Protein AF-I1NVW4-F1 (afdb_monomer_lite)

Structure (mmCIF, N/CA/C/O backbone):
data_AF-I1NVW4-F1
#
_entry.id   AF-I1NVW4-F1
#
loop_
_atom_site.group_PDB
_atom_site.id
_atom_site.type_symbol
_atom_site.label_atom_id
_atom_site.label_alt_id
_atom_site.label_comp_id
_atom_site.label_asym_id
_atom_site.label_entity_id
_atom_site.label_seq_id
_atom_site.pdbx_PDB_ins_code
_atom_site.Cartn_x
_atom_site.Cartn_y
_atom_site.Cartn_z
_atom_site.occupancy
_atom_site.B_iso_or_equiv
_atom_site.auth_seq_id
_atom_site.auth_comp_id
_atom_site.auth_asym_id
_atom_site.auth_atom_id
_atom_site.pdbx_PDB_model_num
ATOM 1 N N . MET A 1 1 ? 18.382 6.498 -13.491 1.00 33.31 1 MET A N 1
ATOM 2 C CA . MET A 1 1 ? 19.209 6.030 -12.362 1.00 33.31 1 MET A CA 1
ATOM 3 C C . MET A 1 1 ? 18.803 4.594 -12.125 1.00 33.31 1 MET A C 1
ATOM 5 O O . MET A 1 1 ? 17.676 4.375 -11.710 1.00 33.31 1 MET A O 1
ATOM 9 N N . ASP A 1 2 ? 19.667 3.647 -12.482 1.00 33.66 2 ASP A N 1
ATOM 10 C CA . ASP A 1 2 ? 19.394 2.214 -12.380 1.00 33.66 2 ASP A CA 1
ATOM 11 C C . ASP A 1 2 ? 20.070 1.667 -11.123 1.00 33.66 2 ASP A C 1
ATOM 13 O O . ASP A 1 2 ? 21.298 1.669 -11.011 1.00 33.66 2 ASP A O 1
ATOM 17 N N . THR A 1 3 ? 19.274 1.226 -10.153 1.00 47.28 3 THR A N 1
ATOM 18 C CA . THR A 1 3 ? 19.792 0.610 -8.930 1.00 47.28 3 THR A CA 1
ATOM 19 C C . THR A 1 3 ? 20.162 -0.841 -9.234 1.00 47.28 3 THR A C 1
ATOM 21 O O . THR A 1 3 ? 19.313 -1.729 -9.255 1.00 47.28 3 THR A O 1
ATOM 24 N N . VAL A 1 4 ? 21.444 -1.089 -9.507 1.00 48.41 4 VAL A N 1
ATOM 25 C CA . VAL A 1 4 ? 21.991 -2.439 -9.693 1.00 48.41 4 VAL A CA 1
ATOM 26 C C . VAL A 1 4 ? 22.293 -3.040 -8.320 1.00 48.41 4 VAL A C 1
ATOM 28 O O . VAL A 1 4 ? 23.258 -2.655 -7.663 1.00 48.41 4 VAL A O 1
ATOM 31 N N . LEU A 1 5 ? 21.488 -4.010 -7.884 1.00 51.25 5 LEU A N 1
ATOM 32 C CA . LEU A 1 5 ? 21.838 -4.868 -6.752 1.00 51.25 5 LEU A CA 1
ATOM 33 C C . LEU A 1 5 ? 22.843 -5.913 -7.248 1.00 51.25 5 LEU A C 1
ATOM 35 O O . LEU A 1 5 ? 22.485 -6.899 -7.894 1.00 51.25 5 LEU A O 1
ATOM 39 N N . ALA A 1 6 ? 24.126 -5.654 -7.006 1.00 51.09 6 ALA A N 1
ATOM 40 C CA . ALA A 1 6 ? 25.206 -6.523 -7.447 1.00 51.09 6 ALA A CA 1
ATOM 41 C C . ALA A 1 6 ? 25.049 -7.929 -6.847 1.00 51.09 6 ALA A C 1
ATOM 43 O O . ALA A 1 6 ? 25.028 -8.102 -5.630 1.00 51.09 6 ALA A O 1
ATOM 44 N N . THR A 1 7 ? 24.991 -8.947 -7.702 1.00 47.53 7 THR A N 1
ATOM 45 C CA . THR A 1 7 ? 25.195 -10.340 -7.295 1.00 47.53 7 THR A CA 1
ATOM 46 C C . THR A 1 7 ? 26.299 -10.962 -8.136 1.00 47.53 7 THR A C 1
ATOM 48 O O . THR A 1 7 ? 26.394 -10.748 -9.343 1.00 47.53 7 THR A O 1
ATOM 51 N N . GLY A 1 8 ? 27.196 -11.650 -7.428 1.00 42.56 8 GLY A N 1
ATOM 52 C CA . GLY A 1 8 ? 28.496 -12.114 -7.890 1.00 42.56 8 GLY A CA 1
ATOM 53 C C . GLY A 1 8 ? 28.488 -13.048 -9.101 1.00 42.56 8 GLY A C 1
ATOM 54 O O . GLY A 1 8 ? 27.482 -13.633 -9.494 1.00 42.56 8 GLY A O 1
ATOM 55 N N . ALA A 1 9 ? 29.683 -13.152 -9.678 1.00 56.59 9 ALA A N 1
ATOM 56 C CA . ALA A 1 9 ? 30.015 -13.785 -10.943 1.00 56.59 9 ALA A CA 1
ATOM 57 C C . ALA A 1 9 ? 29.433 -15.198 -11.150 1.00 56.59 9 ALA A C 1
ATOM 59 O O . ALA A 1 9 ? 29.606 -16.091 -10.325 1.00 56.59 9 ALA A O 1
ATOM 60 N N . GLY A 1 10 ? 28.847 -15.410 -12.336 1.00 46.25 10 GLY A N 1
ATOM 61 C CA . GLY A 1 10 ? 28.581 -16.737 -12.900 1.00 46.25 10 GLY A CA 1
ATOM 62 C C . GLY A 1 10 ? 27.258 -16.830 -13.661 1.00 46.25 10 GLY A C 1
ATOM 63 O O . GLY A 1 10 ? 26.247 -17.170 -13.062 1.00 46.25 10 GLY A O 1
ATOM 64 N N . ARG A 1 11 ? 27.275 -16.550 -14.978 1.00 51.97 11 ARG A N 1
ATOM 65 C CA . ARG A 1 11 ? 26.230 -16.853 -15.995 1.00 51.97 11 ARG A CA 1
ATOM 66 C C . ARG A 1 11 ? 24.766 -16.905 -15.507 1.00 51.97 11 ARG A C 1
ATOM 68 O O . ARG A 1 11 ? 24.001 -17.780 -15.903 1.00 51.97 11 ARG A O 1
ATOM 75 N N . ARG A 1 12 ? 24.345 -15.943 -14.697 1.00 56.53 12 ARG A N 1
ATOM 76 C CA . ARG A 1 12 ? 22.942 -15.582 -14.505 1.00 56.53 12 ARG A CA 1
ATOM 77 C C . ARG A 1 12 ? 22.870 -14.112 -14.863 1.00 56.53 12 ARG A C 1
ATOM 79 O O . ARG A 1 12 ? 23.661 -13.334 -14.339 1.00 56.53 12 ARG A O 1
ATOM 86 N N . GLY A 1 13 ? 22.030 -13.766 -15.839 1.00 59.72 13 GLY A N 1
ATOM 87 C CA . GLY A 1 13 ? 21.811 -12.367 -16.201 1.00 59.72 13 GLY A CA 1
ATOM 88 C C . GLY A 1 13 ? 21.550 -11.565 -14.931 1.00 59.72 13 GLY A C 1
ATOM 89 O O . GLY A 1 13 ? 20.859 -12.059 -14.038 1.00 59.72 13 GLY A O 1
ATOM 90 N N . ALA A 1 14 ? 22.166 -10.389 -14.817 1.00 68.12 14 ALA A N 1
ATOM 91 C CA . ALA A 1 14 ? 21.940 -9.514 -13.679 1.00 68.12 14 ALA A CA 1
ATOM 92 C C . ALA A 1 14 ? 20.428 -9.293 -13.543 1.00 68.12 14 ALA A C 1
ATOM 94 O O . ALA A 1 14 ? 19.793 -8.781 -14.464 1.00 68.12 14 ALA A O 1
ATOM 95 N N . ALA A 1 15 ? 19.844 -9.749 -12.436 1.00 73.62 15 ALA A N 1
ATOM 96 C CA . ALA A 1 15 ? 18.448 -9.482 -12.149 1.00 73.62 15 ALA A CA 1
ATOM 97 C C . ALA A 1 15 ? 18.335 -7.991 -11.818 1.00 73.62 15 ALA A C 1
ATOM 99 O O . ALA A 1 15 ? 18.841 -7.542 -10.790 1.00 73.62 15 ALA A O 1
ATOM 100 N N . SER A 1 16 ? 17.723 -7.220 -12.712 1.00 78.38 16 SER A N 1
ATOM 101 C CA . SER A 1 16 ? 17.354 -5.833 -12.454 1.00 78.38 16 SER A CA 1
ATOM 102 C C . SER A 1 16 ? 15.877 -5.761 -12.088 1.00 78.38 16 SER A C 1
ATOM 104 O O . SER A 1 16 ? 15.041 -6.504 -12.605 1.00 78.38 16 SER A O 1
ATOM 106 N N . VAL A 1 17 ? 15.556 -4.862 -11.165 1.00 80.12 17 VAL A N 1
ATOM 107 C CA . VAL A 1 17 ? 14.171 -4.516 -10.860 1.00 80.12 17 VAL A CA 1
ATOM 108 C C . VAL A 1 17 ? 13.724 -3.496 -11.899 1.00 80.12 17 VAL A C 1
ATOM 110 O O . VAL A 1 17 ? 14.397 -2.485 -12.098 1.00 80.12 17 VAL A O 1
ATOM 113 N N . ALA A 1 18 ? 12.606 -3.761 -12.575 1.00 87.12 18 ALA A N 1
ATOM 114 C CA . ALA A 1 18 ? 12.015 -2.784 -13.480 1.00 87.12 18 ALA A CA 1
ATOM 115 C C . ALA A 1 18 ? 11.680 -1.500 -12.705 1.00 87.12 18 ALA A C 1
ATOM 117 O O . ALA A 1 18 ? 11.181 -1.569 -11.581 1.00 87.12 18 ALA A O 1
ATOM 118 N N . ALA A 1 19 ? 11.946 -0.331 -13.294 1.00 87.31 19 ALA A N 1
ATOM 119 C CA . ALA A 1 19 ? 11.782 0.956 -12.613 1.00 87.31 19 ALA A CA 1
ATOM 120 C C . ALA A 1 19 ? 10.361 1.163 -12.050 1.00 87.31 19 ALA A C 1
ATOM 122 O O . ALA A 1 19 ? 10.192 1.756 -10.990 1.00 87.31 19 ALA A O 1
ATOM 123 N N . GLU A 1 20 ? 9.350 0.601 -12.712 1.00 87.06 20 GLU A N 1
ATOM 124 C CA . GLU A 1 20 ? 7.950 0.579 -12.269 1.00 87.06 20 GLU A CA 1
ATOM 125 C C . GLU A 1 20 ? 7.705 -0.144 -10.933 1.00 87.06 20 GLU A C 1
ATOM 127 O O . GLU A 1 20 ? 6.697 0.108 -10.279 1.00 87.06 20 GLU A O 1
ATOM 132 N N . HIS A 1 21 ? 8.619 -1.013 -10.497 1.00 88.12 21 HIS A N 1
ATOM 133 C CA . HIS A 1 21 ? 8.534 -1.719 -9.217 1.00 88.12 21 HIS A CA 1
ATOM 134 C C . HIS A 1 21 ? 9.337 -1.049 -8.100 1.00 88.12 21 HIS A C 1
ATOM 136 O O . HIS A 1 21 ? 9.160 -1.405 -6.935 1.00 88.12 21 HIS A O 1
ATOM 142 N N . LEU A 1 22 ? 10.195 -0.071 -8.417 1.00 90.69 22 LEU A N 1
ATOM 143 C CA . LEU A 1 22 ? 10.958 0.659 -7.401 1.00 90.69 22 LEU A CA 1
ATOM 144 C C . LEU A 1 22 ? 10.054 1.329 -6.354 1.00 90.69 22 LEU A C 1
ATOM 146 O O . LEU A 1 22 ? 10.338 1.153 -5.169 1.00 90.69 22 LEU A O 1
ATOM 150 N N . PRO A 1 23 ? 8.922 1.972 -6.716 1.00 91.25 23 PRO A N 1
ATOM 151 C CA . PRO A 1 23 ? 8.036 2.569 -5.720 1.00 91.25 23 PRO A CA 1
ATOM 152 C C . PRO A 1 23 ? 7.494 1.567 -4.694 1.00 91.25 23 PRO A C 1
ATOM 154 O O . PRO A 1 23 ? 7.264 1.938 -3.547 1.00 91.25 23 PRO A O 1
ATOM 157 N N . TYR A 1 24 ? 7.317 0.295 -5.063 1.00 88.44 24 TYR A N 1
ATOM 158 C CA . TYR A 1 24 ? 6.880 -0.747 -4.130 1.00 88.44 24 TYR A CA 1
ATOM 159 C C . TYR A 1 24 ? 7.944 -1.089 -3.092 1.00 88.44 24 TYR A C 1
ATOM 161 O O . TYR A 1 24 ? 7.618 -1.348 -1.936 1.00 88.44 24 TYR A O 1
ATOM 169 N N . ILE A 1 25 ? 9.210 -1.091 -3.505 1.00 88.06 25 ILE A N 1
ATOM 170 C CA . ILE A 1 25 ? 10.342 -1.345 -2.613 1.00 88.06 25 ILE A CA 1
ATOM 171 C C . ILE A 1 25 ? 10.549 -0.138 -1.696 1.00 88.06 25 ILE A C 1
ATOM 173 O O . ILE A 1 25 ? 10.690 -0.304 -0.489 1.00 88.06 25 ILE A O 1
ATOM 177 N N . GLU A 1 26 ? 10.514 1.072 -2.255 1.00 92.44 26 GLU A N 1
ATOM 178 C CA . GLU A 1 26 ? 10.710 2.321 -1.510 1.00 92.44 26 GLU A CA 1
ATOM 179 C C . GLU A 1 26 ? 9.634 2.553 -0.442 1.00 92.44 26 GLU A C 1
ATOM 181 O O . GLU A 1 26 ? 9.948 3.021 0.648 1.00 92.44 26 GLU A O 1
ATOM 186 N N . HIS A 1 27 ? 8.377 2.196 -0.722 1.00 94.00 27 HIS A N 1
ATOM 187 C CA . HIS A 1 27 ? 7.246 2.437 0.185 1.00 94.00 27 HIS A CA 1
ATOM 188 C C . HIS A 1 27 ? 6.797 1.164 0.918 1.00 94.00 27 HIS A C 1
ATOM 190 O O . HIS A 1 27 ? 5.653 1.070 1.374 1.00 94.00 27 HIS A O 1
ATOM 196 N N . TRP A 1 28 ? 7.682 0.171 1.033 1.00 91.56 28 TRP A N 1
ATOM 197 C CA . TRP A 1 28 ? 7.381 -1.109 1.670 1.00 91.56 28 TRP A CA 1
ATOM 198 C C . TRP A 1 28 ? 6.843 -0.950 3.099 1.00 91.56 28 TRP A C 1
ATOM 200 O O . TRP A 1 28 ? 5.793 -1.504 3.436 1.00 91.56 28 TRP A O 1
ATOM 210 N N . ASP A 1 29 ? 7.512 -0.140 3.920 1.00 91.56 29 ASP A N 1
ATOM 211 C CA . ASP A 1 29 ? 7.126 0.076 5.319 1.00 91.56 29 ASP A CA 1
ATOM 212 C C . ASP A 1 29 ? 5.794 0.828 5.445 1.00 91.56 29 ASP A C 1
ATOM 214 O O . ASP A 1 29 ? 4.942 0.462 6.256 1.00 91.56 29 ASP A O 1
ATOM 218 N N . ALA A 1 30 ? 5.560 1.811 4.575 1.00 94.56 30 ALA A N 1
ATOM 219 C CA . ALA A 1 30 ? 4.291 2.527 4.494 1.00 94.56 30 ALA A CA 1
ATOM 220 C C . ALA A 1 30 ? 3.128 1.583 4.142 1.00 94.56 30 ALA A C 1
ATOM 222 O O . ALA A 1 30 ? 2.077 1.617 4.790 1.00 94.56 30 ALA A O 1
ATOM 223 N N . MET A 1 31 ? 3.314 0.689 3.158 1.00 92.62 31 MET A N 1
ATOM 224 C CA . MET A 1 31 ? 2.313 -0.337 2.844 1.00 92.62 31 MET A CA 1
ATOM 225 C C . MET A 1 31 ? 2.066 -1.264 4.036 1.00 92.62 31 MET A C 1
ATOM 227 O O . MET A 1 31 ? 0.919 -1.624 4.309 1.00 92.62 31 MET A O 1
ATOM 231 N N . TRP A 1 32 ? 3.124 -1.657 4.747 1.00 90.12 32 TRP A N 1
ATOM 232 C CA . TRP A 1 32 ? 3.020 -2.529 5.913 1.00 90.12 32 TRP A CA 1
ATOM 233 C C . TRP A 1 32 ? 2.215 -1.890 7.048 1.00 90.12 32 TRP A C 1
ATOM 235 O O . TRP A 1 32 ? 1.336 -2.535 7.631 1.00 90.12 32 TRP A O 1
ATOM 245 N N . ASP A 1 33 ? 2.472 -0.621 7.351 1.00 92.19 33 ASP A N 1
ATOM 246 C CA . ASP A 1 33 ? 1.752 0.108 8.391 1.00 92.19 33 ASP A CA 1
ATOM 247 C C . ASP A 1 33 ? 0.272 0.298 8.051 1.00 92.19 33 ASP A C 1
ATOM 249 O O . ASP A 1 33 ? -0.590 0.038 8.902 1.00 92.19 33 ASP A O 1
ATOM 253 N N . GLU A 1 34 ? -0.047 0.640 6.801 1.00 93.69 34 GLU A N 1
ATOM 254 C CA . GLU A 1 34 ? -1.438 0.751 6.354 1.00 93.69 34 GLU A CA 1
ATOM 255 C C . GLU A 1 34 ? -2.156 -0.599 6.356 1.00 93.69 34 GLU A C 1
ATOM 257 O O . GLU A 1 34 ? -3.314 -0.669 6.764 1.00 93.69 34 GLU A O 1
ATOM 262 N N . LEU A 1 35 ? -1.485 -1.700 6.003 1.00 91.50 35 LEU A N 1
ATOM 263 C CA . LEU A 1 35 ? -2.074 -3.041 6.082 1.00 91.50 35 LEU A CA 1
ATOM 264 C C . LEU A 1 35 ? -2.344 -3.483 7.522 1.00 91.50 35 LEU A C 1
ATOM 266 O O . LEU A 1 35 ? -3.408 -4.043 7.796 1.00 91.50 35 LEU A O 1
ATOM 270 N N . LYS A 1 36 ? -1.429 -3.221 8.464 1.00 88.62 36 LYS A N 1
ATOM 271 C CA . LYS A 1 36 ? -1.673 -3.486 9.894 1.00 88.62 36 LYS A CA 1
ATOM 272 C C . LYS A 1 36 ? -2.843 -2.656 10.419 1.00 88.62 36 LYS A C 1
ATOM 274 O O . LYS A 1 36 ? -3.685 -3.179 11.152 1.00 88.62 36 LYS A O 1
ATOM 279 N N . ARG A 1 37 ? -2.906 -1.373 10.045 1.00 91.12 37 ARG A N 1
ATOM 280 C CA . ARG A 1 37 ? -4.003 -0.471 10.414 1.00 91.12 37 ARG A CA 1
ATOM 281 C C . ARG A 1 37 ? -5.325 -0.972 9.848 1.00 91.12 37 ARG A C 1
ATOM 283 O O . ARG A 1 37 ? -6.253 -1.188 10.619 1.00 91.12 37 ARG A O 1
ATOM 290 N N . TRP A 1 38 ? -5.372 -1.233 8.547 1.00 91.69 38 TRP A N 1
ATOM 291 C CA . TRP A 1 38 ? -6.531 -1.780 7.855 1.00 91.69 38 TRP A CA 1
ATOM 292 C C . TRP A 1 38 ? -6.987 -3.113 8.457 1.00 91.69 38 TRP A C 1
ATOM 294 O O . TRP A 1 38 ? -8.178 -3.305 8.665 1.00 91.69 38 TRP A O 1
ATOM 304 N N . ARG A 1 39 ? -6.073 -4.011 8.846 1.00 87.44 39 ARG A N 1
ATOM 305 C CA . ARG A 1 39 ? -6.430 -5.261 9.544 1.00 87.44 39 ARG A CA 1
ATOM 306 C C . ARG A 1 39 ? -7.141 -5.011 10.878 1.00 87.44 39 ARG A C 1
ATOM 308 O O . ARG A 1 39 ? -7.981 -5.812 11.276 1.00 87.44 39 ARG A O 1
ATOM 315 N N . ARG A 1 40 ? -6.791 -3.931 11.581 1.00 87.25 40 ARG A N 1
ATOM 316 C CA . ARG A 1 40 ? -7.397 -3.551 12.866 1.00 87.25 40 ARG A CA 1
ATOM 317 C C . ARG A 1 40 ? -8.720 -2.800 12.696 1.00 87.25 40 ARG A C 1
ATOM 319 O O . ARG A 1 40 ? -9.595 -2.965 13.535 1.00 87.25 40 ARG A O 1
ATOM 326 N N . THR A 1 41 ? -8.853 -1.966 11.664 1.00 89.06 41 THR A N 1
ATOM 327 C CA . THR A 1 41 ? -10.002 -1.053 11.489 1.00 89.06 41 THR A CA 1
ATOM 328 C C . THR A 1 41 ? -11.000 -1.502 10.421 1.00 89.06 41 THR A C 1
ATOM 330 O O . THR A 1 41 ? -12.125 -1.021 10.397 1.00 89.06 41 THR A O 1
ATOM 333 N N . GLY A 1 42 ? -10.600 -2.390 9.511 1.00 87.56 42 GLY A N 1
ATOM 334 C CA . GLY A 1 42 ? -11.354 -2.764 8.313 1.00 87.56 42 GLY A CA 1
ATOM 335 C C . GLY A 1 42 ? -11.339 -1.711 7.198 1.00 87.56 42 GLY A C 1
ATOM 336 O O . GLY A 1 42 ? -11.881 -1.957 6.122 1.00 87.56 42 GLY A O 1
ATOM 337 N N . GLU A 1 43 ? -10.703 -0.558 7.417 1.00 90.69 43 GLU A N 1
ATOM 338 C CA . GLU A 1 43 ? -10.771 0.600 6.521 1.00 90.69 43 GLU A CA 1
ATOM 339 C C . GLU A 1 43 ? -9.403 0.959 5.945 1.00 90.69 43 GLU A C 1
ATOM 341 O O . GLU A 1 43 ? -8.448 1.241 6.674 1.00 90.69 43 GLU A O 1
ATOM 346 N N . TRP A 1 44 ? -9.322 0.962 4.616 1.00 92.19 44 TRP A N 1
ATOM 347 C CA . TRP A 1 44 ? -8.166 1.457 3.876 1.00 92.19 44 TRP A CA 1
ATOM 348 C C . TRP A 1 44 ? -8.327 2.954 3.595 1.00 92.19 44 TRP A C 1
ATOM 350 O O . TRP A 1 44 ? -9.445 3.446 3.473 1.00 92.19 44 TRP A O 1
ATOM 360 N N . GLY A 1 45 ? -7.223 3.685 3.457 1.00 88.81 45 GLY A N 1
ATOM 361 C CA . GLY A 1 45 ? -7.255 5.062 2.955 1.00 88.81 45 GLY A CA 1
ATOM 362 C C . GLY A 1 45 ? -7.287 6.162 4.021 1.00 88.81 45 GLY A C 1
ATOM 363 O O . GLY A 1 45 ? -6.940 7.297 3.726 1.00 88.81 45 GLY A O 1
ATOM 364 N N . GLY A 1 46 ? -7.662 5.848 5.263 1.00 89.00 46 GLY A N 1
ATOM 365 C CA . GLY A 1 46 ? -7.716 6.839 6.352 1.00 89.00 46 GLY A CA 1
ATOM 366 C C . GLY A 1 46 ? -6.420 7.015 7.155 1.00 89.00 46 GLY A C 1
ATOM 367 O O . GLY A 1 46 ? -6.467 7.557 8.257 1.00 89.00 46 GLY A O 1
ATOM 368 N N . GLY A 1 47 ? -5.309 6.431 6.706 1.00 92.56 47 GLY A N 1
ATOM 369 C CA . GLY A 1 47 ? -4.068 6.362 7.473 1.00 92.56 47 GLY A CA 1
ATOM 370 C C . GLY A 1 47 ? -3.018 7.34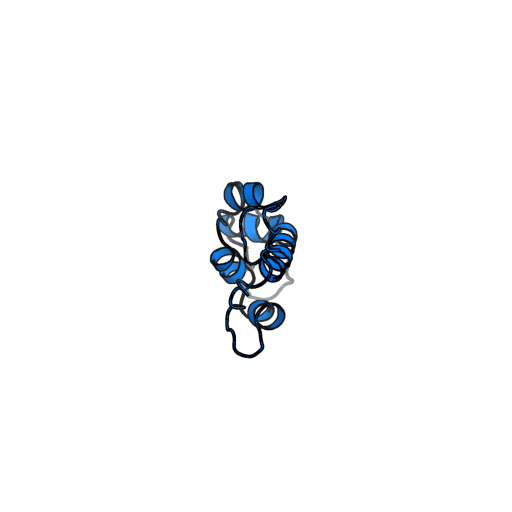6 6.966 1.00 92.56 47 GLY A C 1
ATOM 371 O O . GLY A 1 47 ? -3.196 7.942 5.901 1.00 92.56 47 GLY A O 1
ATOM 372 N N . PRO A 1 48 ? -1.942 7.553 7.742 1.00 95.50 48 PRO A N 1
ATOM 373 C CA . PRO A 1 48 ? -0.950 8.590 7.474 1.00 95.50 48 PRO A CA 1
ATOM 374 C C . PRO A 1 48 ? -0.234 8.434 6.126 1.00 95.50 48 PRO A C 1
ATOM 376 O O . PRO A 1 48 ? 0.224 9.434 5.582 1.00 95.50 48 PRO A O 1
ATOM 379 N N . PHE A 1 49 ? -0.172 7.224 5.565 1.00 96.38 49 PHE A N 1
ATOM 380 C CA . PHE A 1 49 ? 0.552 6.951 4.321 1.00 96.38 49 PHE A CA 1
ATOM 381 C C . PHE A 1 49 ? -0.365 6.681 3.127 1.00 96.38 49 PHE A C 1
ATOM 383 O O . PHE A 1 49 ? 0.108 6.527 2.004 1.00 96.38 49 PHE A O 1
ATOM 390 N N . ALA A 1 50 ? -1.683 6.644 3.327 1.00 94.19 50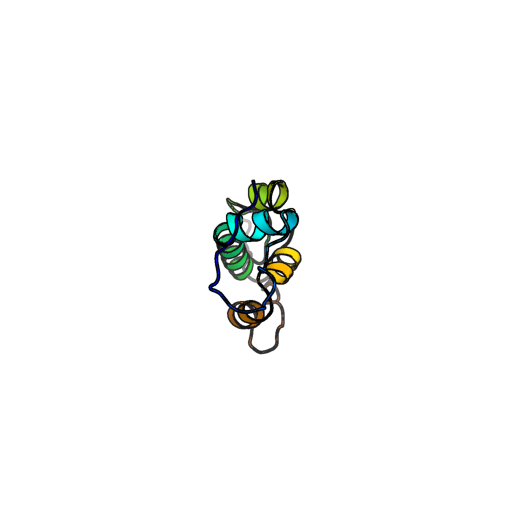 ALA A N 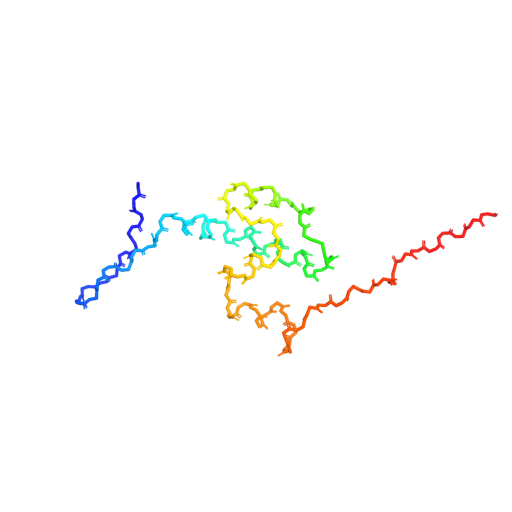1
ATOM 391 C CA . ALA A 1 50 ? -2.635 6.325 2.267 1.00 94.19 50 ALA A CA 1
ATOM 392 C C . ALA A 1 50 ? -2.522 7.241 1.034 1.00 94.19 50 ALA A C 1
ATOM 394 O O . ALA A 1 50 ? -2.600 6.763 -0.100 1.00 94.19 50 ALA A O 1
ATOM 395 N N . GLY A 1 51 ? -2.327 8.547 1.246 1.00 95.94 51 GLY A N 1
ATOM 396 C CA . GLY A 1 51 ? -2.123 9.506 0.157 1.00 95.94 51 GLY A CA 1
ATOM 397 C C . GLY A 1 51 ? -0.829 9.231 -0.610 1.00 95.94 51 GLY A C 1
ATOM 398 O O . GLY A 1 51 ? -0.842 9.121 -1.834 1.00 95.94 51 GLY A O 1
ATOM 399 N N . GLU A 1 52 ? 0.266 9.019 0.119 1.00 95.50 52 GLU A N 1
ATOM 400 C CA . GLU A 1 52 ? 1.582 8.732 -0.451 1.00 95.50 52 GLU A CA 1
ATOM 401 C C . GLU A 1 52 ? 1.583 7.433 -1.269 1.00 95.50 52 GLU A C 1
ATOM 403 O O . GLU A 1 52 ? 2.020 7.425 -2.421 1.00 95.50 52 GLU A O 1
ATOM 408 N N . LEU A 1 53 ? 1.007 6.356 -0.729 1.00 95.75 53 LEU A N 1
ATOM 409 C CA . LEU A 1 53 ? 0.869 5.075 -1.424 1.00 95.75 53 LEU A CA 1
ATOM 410 C C . LEU A 1 53 ? 0.046 5.203 -2.707 1.00 95.75 53 LEU A C 1
ATOM 412 O O . LEU A 1 53 ? 0.407 4.636 -3.742 1.00 95.75 53 LEU A O 1
ATOM 416 N N . ARG A 1 54 ? -1.034 5.986 -2.674 1.00 96.19 54 ARG A N 1
ATOM 417 C CA . ARG A 1 54 ? -1.872 6.228 -3.850 1.00 96.19 54 ARG A CA 1
ATOM 418 C C . ARG A 1 54 ? -1.129 7.019 -4.922 1.00 96.19 54 ARG A C 1
ATOM 420 O O . ARG A 1 54 ? -1.232 6.702 -6.107 1.00 96.19 54 ARG A O 1
ATOM 427 N N . GLU A 1 55 ? -0.394 8.050 -4.531 1.00 95.88 55 GLU A N 1
ATOM 428 C CA . GLU A 1 55 ? 0.259 8.962 -5.469 1.00 95.88 55 GLU A CA 1
ATOM 429 C C . GLU A 1 55 ? 1.540 8.375 -6.059 1.00 95.88 55 GLU A C 1
ATOM 431 O O . GLU A 1 55 ? 1.719 8.414 -7.283 1.00 95.88 55 GLU A O 1
ATOM 436 N N . ARG A 1 56 ? 2.394 7.802 -5.205 1.00 94.00 56 ARG A N 1
ATOM 437 C CA . ARG A 1 56 ? 3.756 7.375 -5.549 1.00 94.00 56 ARG A CA 1
ATOM 438 C C . ARG A 1 56 ? 3.850 5.905 -5.923 1.00 94.00 56 ARG A C 1
ATOM 440 O O . ARG A 1 56 ? 4.544 5.580 -6.879 1.00 94.00 56 ARG A O 1
ATOM 447 N N . ALA A 1 57 ? 3.106 5.038 -5.238 1.00 92.62 57 ALA A N 1
ATOM 448 C CA . ALA A 1 57 ? 3.099 3.599 -5.508 1.00 92.62 57 ALA A CA 1
ATOM 449 C C . ALA A 1 57 ? 1.872 3.128 -6.311 1.00 92.62 57 ALA A C 1
ATOM 451 O O . ALA A 1 57 ? 1.804 1.966 -6.690 1.00 92.62 57 ALA A O 1
ATOM 452 N N . LYS A 1 58 ? 0.905 4.007 -6.610 1.00 94.31 58 LYS A N 1
ATOM 453 C CA . LYS A 1 58 ? -0.360 3.653 -7.292 1.00 94.31 58 LYS A CA 1
ATOM 454 C C . LYS A 1 58 ? -1.164 2.574 -6.558 1.00 94.31 58 LYS A C 1
ATOM 456 O O . LYS A 1 58 ? -1.845 1.768 -7.181 1.00 94.31 58 LYS A O 1
ATOM 461 N N . ILE A 1 59 ? -1.110 2.591 -5.227 1.00 94.38 59 ILE A N 1
ATOM 462 C CA . ILE A 1 59 ? -1.837 1.663 -4.359 1.00 94.38 59 ILE A CA 1
ATOM 463 C C . ILE A 1 59 ? -2.977 2.419 -3.685 1.00 94.38 59 ILE A C 1
ATOM 465 O O . ILE A 1 59 ? -2.772 3.211 -2.768 1.00 94.38 59 ILE A O 1
ATOM 469 N N . GLY A 1 60 ? -4.197 2.179 -4.158 1.00 95.06 60 GLY A N 1
ATOM 470 C CA . GLY A 1 60 ? -5.417 2.796 -3.647 1.00 95.06 60 GLY A CA 1
ATOM 471 C C . GLY A 1 60 ? -6.211 1.902 -2.695 1.00 95.06 60 GLY A C 1
ATOM 472 O O . GLY A 1 60 ? -7.186 2.368 -2.108 1.00 95.06 60 GLY A O 1
ATOM 473 N N . SER A 1 61 ? -5.820 0.636 -2.528 1.00 94.12 61 SER A N 1
ATOM 474 C CA . SER A 1 61 ? -6.579 -0.351 -1.760 1.00 94.12 61 SER A CA 1
ATOM 475 C C . SER A 1 61 ? -5.704 -1.392 -1.057 1.00 94.12 61 SER A C 1
ATOM 477 O O . SER A 1 61 ? -4.600 -1.720 -1.495 1.00 94.12 61 SER A O 1
ATOM 479 N N . ALA A 1 62 ? -6.257 -2.011 -0.009 1.00 91.31 62 ALA A N 1
ATOM 480 C CA . ALA A 1 62 ? -5.619 -3.136 0.678 1.00 91.31 62 ALA A C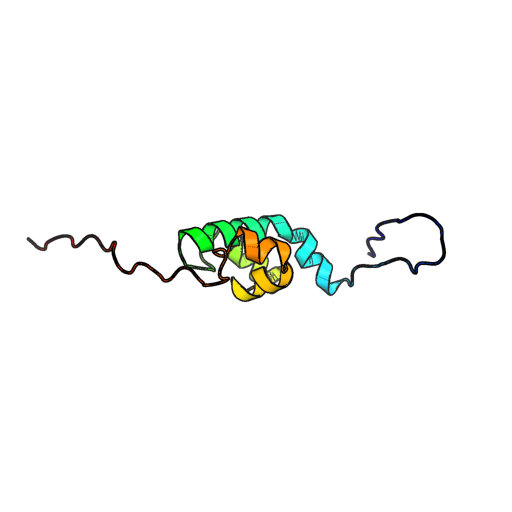A 1
ATOM 481 C C . ALA A 1 62 ? -5.378 -4.333 -0.257 1.00 91.31 62 ALA A C 1
ATOM 483 O O . ALA A 1 62 ? -4.393 -5.052 -0.113 1.00 91.31 62 ALA A O 1
ATOM 484 N N . LYS A 1 63 ? -6.266 -4.545 -1.240 1.00 90.00 63 LYS A N 1
ATOM 485 C CA . LYS A 1 63 ? -6.130 -5.614 -2.238 1.00 90.00 63 LYS A CA 1
ATOM 486 C C . LYS A 1 63 ? -4.888 -5.410 -3.107 1.00 90.00 63 LYS A C 1
ATOM 488 O O . LYS A 1 63 ? -4.158 -6.368 -3.338 1.00 90.00 63 LYS A O 1
ATOM 493 N N . GLU A 1 64 ? -4.657 -4.186 -3.573 1.00 92.19 64 GLU A N 1
ATOM 494 C CA . GLU A 1 64 ? -3.471 -3.837 -4.364 1.00 92.19 64 GLU A CA 1
ATOM 495 C C . GLU A 1 64 ? -2.195 -3.963 -3.524 1.00 92.19 64 GLU A C 1
ATOM 497 O O . GLU A 1 64 ? -1.239 -4.588 -3.973 1.00 92.19 64 GLU A O 1
ATOM 502 N N . ALA A 1 65 ? -2.205 -3.487 -2.274 1.00 91.38 65 ALA A N 1
ATOM 503 C CA . ALA A 1 65 ? -1.071 -3.650 -1.361 1.00 91.38 65 ALA A CA 1
ATOM 504 C C . ALA A 1 65 ? -0.729 -5.135 -1.114 1.00 91.38 65 ALA A C 1
ATOM 506 O O . ALA A 1 65 ? 0.433 -5.536 -1.163 1.00 91.38 65 ALA A O 1
ATOM 507 N N . LEU A 1 66 ? -1.740 -5.987 -0.912 1.00 88.69 66 LEU A N 1
ATOM 508 C CA . LEU A 1 66 ? -1.548 -7.433 -0.745 1.00 88.69 66 LEU A CA 1
ATOM 509 C C . LEU A 1 66 ? -1.020 -8.121 -2.013 1.00 88.69 66 LEU A C 1
ATOM 511 O O . LEU A 1 66 ? -0.283 -9.101 -1.904 1.00 88.69 66 LEU A O 1
ATOM 515 N N . ALA A 1 67 ? -1.382 -7.631 -3.203 1.00 87.81 67 ALA A N 1
ATOM 516 C CA . ALA A 1 67 ? -0.868 -8.165 -4.463 1.00 87.81 67 ALA A CA 1
ATOM 517 C C . ALA A 1 67 ? 0.642 -7.920 -4.617 1.00 87.81 67 ALA A C 1
ATOM 519 O O . ALA A 1 67 ? 1.342 -8.770 -5.162 1.00 87.81 67 ALA A O 1
ATOM 520 N N . VAL A 1 68 ? 1.138 -6.799 -4.086 1.00 87.75 68 VAL A N 1
ATOM 521 C CA . VAL A 1 68 ? 2.558 -6.420 -4.119 1.00 87.75 68 VAL A CA 1
ATOM 522 C C . VAL A 1 68 ? 3.379 -7.186 -3.076 1.00 87.75 68 VAL A C 1
ATOM 524 O O . VAL A 1 68 ? 4.438 -7.720 -3.389 1.00 87.75 68 VAL A O 1
ATOM 527 N N . ILE A 1 69 ? 2.886 -7.285 -1.839 1.00 80.31 69 ILE A N 1
ATOM 528 C CA . ILE A 1 69 ? 3.633 -7.887 -0.718 1.00 80.31 69 ILE A CA 1
ATOM 529 C C . ILE A 1 69 ? 3.616 -9.438 -0.773 1.00 80.31 69 ILE A C 1
ATOM 531 O O . ILE A 1 69 ? 4.420 -10.124 -0.139 1.00 80.31 69 ILE A O 1
ATOM 535 N N . GLY A 1 70 ? 2.774 -10.019 -1.629 1.00 73.81 70 GLY A N 1
ATOM 536 C CA . GLY A 1 70 ? 2.897 -11.405 -2.070 1.00 73.81 70 GLY A CA 1
ATOM 537 C C . GLY A 1 70 ? 2.424 -12.475 -1.076 1.00 73.81 70 GLY A C 1
ATOM 538 O O . GLY A 1 70 ? 1.923 -12.224 0.024 1.00 73.81 70 GLY A O 1
ATOM 539 N N . TRP A 1 71 ? 2.567 -13.730 -1.516 1.00 58.50 71 TRP A N 1
ATOM 540 C CA . TRP A 1 71 ? 2.003 -14.931 -0.884 1.00 58.50 71 TRP A CA 1
ATOM 541 C C . TRP A 1 71 ? 2.477 -15.160 0.557 1.00 58.50 71 TRP A C 1
ATOM 543 O O . TRP A 1 71 ? 1.674 -15.523 1.412 1.00 58.50 71 TRP A O 1
ATOM 553 N N . THR A 1 72 ? 3.754 -14.910 0.854 1.00 56.06 72 THR A N 1
ATOM 554 C CA . THR A 1 72 ? 4.344 -15.132 2.188 1.00 56.06 72 THR A CA 1
ATOM 555 C C . THR A 1 72 ? 3.675 -14.270 3.262 1.00 56.06 72 THR A C 1
ATOM 557 O O . THR A 1 72 ? 3.467 -14.722 4.385 1.00 56.06 72 THR A O 1
ATOM 560 N N . PHE A 1 73 ? 3.257 -13.055 2.906 1.00 63.47 73 PHE A N 1
ATOM 561 C CA . PHE A 1 73 ? 2.597 -12.125 3.822 1.00 63.47 73 PHE A CA 1
ATOM 562 C C . PHE A 1 73 ? 1.086 -12.307 3.884 1.00 63.47 73 PHE A C 1
ATOM 564 O O . PHE A 1 73 ? 0.493 -12.072 4.940 1.00 63.47 73 PHE A O 1
ATOM 571 N N . ARG A 1 74 ? 0.469 -12.801 2.799 1.00 60.19 74 ARG A N 1
ATOM 572 C CA . ARG A 1 74 ? -0.937 -13.227 2.794 1.00 60.19 74 ARG A CA 1
ATOM 573 C C . ARG A 1 74 ? -1.233 -14.162 3.972 1.00 60.19 74 ARG A C 1
ATOM 575 O O . ARG A 1 74 ? -2.255 -13.989 4.622 1.00 60.19 74 ARG A O 1
ATOM 582 N N . HIS A 1 75 ? -0.318 -15.079 4.292 1.00 58.69 75 HIS A N 1
ATOM 583 C CA . HIS A 1 75 ? -0.451 -16.030 5.409 1.00 58.69 75 HIS A CA 1
ATOM 584 C C . HIS A 1 75 ? -0.195 -15.437 6.804 1.00 58.69 75 HIS A C 1
ATOM 586 O O . HIS A 1 75 ? -0.654 -16.007 7.788 1.00 58.69 75 HIS A O 1
ATOM 592 N N . ILE A 1 76 ? 0.524 -14.314 6.911 1.00 64.94 76 ILE A N 1
ATOM 593 C CA . ILE A 1 76 ? 0.793 -13.632 8.193 1.00 64.94 76 ILE A CA 1
ATOM 594 C C . ILE A 1 76 ? -0.363 -12.685 8.555 1.00 64.94 76 ILE A C 1
ATOM 596 O O . ILE A 1 76 ? -0.731 -12.557 9.724 1.00 64.94 76 ILE A O 1
ATOM 600 N N . LEU A 1 77 ? -0.940 -12.009 7.557 1.00 60.66 77 LEU A N 1
ATOM 601 C CA . LEU A 1 77 ? -1.998 -11.018 7.761 1.00 60.66 77 LEU A CA 1
ATOM 602 C C . LEU A 1 77 ? -3.409 -11.619 7.724 1.00 60.66 77 LEU A C 1
ATOM 604 O O . LEU A 1 77 ? -4.247 -11.230 8.547 1.00 60.66 77 LEU A O 1
ATOM 608 N N . LEU A 1 78 ? -3.683 -12.555 6.808 1.00 60.72 78 LEU A N 1
ATOM 609 C CA . LEU A 1 78 ? -4.972 -13.248 6.742 1.00 60.72 78 LEU A CA 1
ATOM 610 C C . LEU A 1 78 ? -4.994 -14.416 7.733 1.00 60.72 78 LEU A C 1
ATOM 612 O O . LEU A 1 78 ? -3.954 -14.950 8.118 1.00 60.72 78 LEU A O 1
ATOM 616 N N . ARG A 1 79 ? -6.191 -14.821 8.170 1.00 57.28 79 ARG A N 1
ATOM 617 C CA . ARG A 1 79 ? -6.346 -16.084 8.905 1.00 57.28 79 ARG A CA 1
ATOM 618 C C . ARG A 1 79 ? -5.849 -17.246 8.027 1.00 57.28 79 ARG A C 1
ATOM 620 O O . ARG A 1 79 ? -5.740 -17.114 6.811 1.00 57.28 79 ARG A O 1
ATOM 627 N N . ARG A 1 80 ? -5.532 -18.388 8.648 1.00 52.16 80 ARG A N 1
ATOM 628 C CA . ARG A 1 80 ? -4.955 -19.591 8.002 1.00 52.16 80 ARG A CA 1
ATOM 629 C C . ARG A 1 80 ? -5.763 -20.109 6.791 1.00 52.16 80 ARG A C 1
ATOM 631 O O . ARG A 1 80 ? -5.242 -20.886 6.002 1.00 52.16 80 ARG A O 1
ATOM 638 N N . ASP A 1 81 ? -7.016 -19.686 6.655 1.00 59.16 81 ASP A N 1
ATOM 639 C CA . ASP A 1 81 ? -7.976 -19.992 5.588 1.00 59.16 81 ASP A CA 1
ATOM 640 C C . ASP A 1 81 ? -8.046 -18.923 4.472 1.00 59.16 81 ASP A C 1
ATOM 642 O O . ASP A 1 81 ? -8.792 -19.079 3.509 1.00 59.16 81 ASP A O 1
ATOM 646 N N . GLY A 1 82 ? -7.271 -17.838 4.564 1.00 52.47 82 GLY A N 1
ATOM 647 C CA . GLY A 1 82 ? -7.208 -16.785 3.549 1.00 52.47 82 GLY A CA 1
ATOM 648 C C . GLY A 1 82 ? -8.459 -15.905 3.460 1.00 52.47 82 GLY A C 1
ATOM 649 O O . GLY A 1 82 ? -8.573 -15.136 2.499 1.00 52.47 82 GLY A O 1
ATOM 650 N N . SER A 1 83 ? -9.376 -16.008 4.427 1.00 55.06 83 SER A N 1
ATOM 651 C CA . SER A 1 83 ? -10.599 -15.212 4.490 1.00 55.06 83 SER A CA 1
ATOM 652 C C . SER A 1 83 ? -10.333 -13.820 5.083 1.00 55.06 83 SER A C 1
ATOM 654 O O . SER A 1 83 ? -9.479 -13.618 5.955 1.00 55.06 83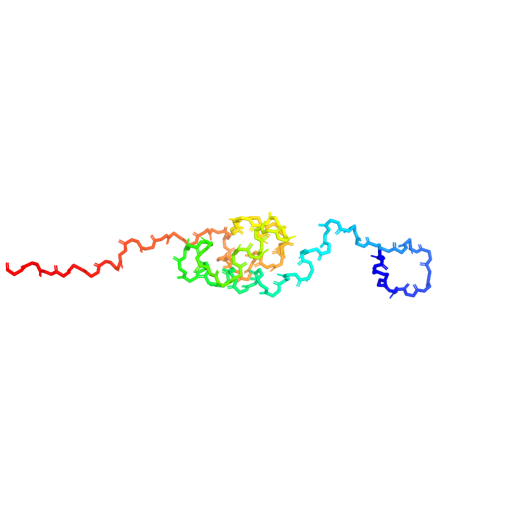 SER A O 1
ATOM 656 N N . MET A 1 84 ? -11.041 -12.825 4.545 1.00 52.31 84 MET A N 1
ATOM 657 C CA . MET A 1 84 ? -11.052 -11.458 5.068 1.00 52.31 84 MET A CA 1
ATOM 658 C C . MET A 1 84 ? -11.770 -11.442 6.422 1.00 52.31 84 MET A C 1
ATOM 660 O O . MET A 1 84 ? -12.821 -12.073 6.530 1.00 52.31 84 MET A O 1
ATOM 664 N N . PRO A 1 85 ? -11.267 -10.726 7.447 1.00 51.06 85 PRO A N 1
ATOM 665 C CA . PRO A 1 85 ? -12.037 -10.533 8.666 1.00 51.06 85 PRO A CA 1
ATOM 666 C C . PRO A 1 85 ? -13.311 -9.757 8.321 1.00 51.06 85 PRO A C 1
ATOM 668 O O . PRO A 1 85 ? -13.259 -8.610 7.878 1.00 51.06 85 PRO A O 1
ATOM 671 N N . GLU A 1 86 ? -14.455 -10.407 8.494 1.00 51.03 86 GLU A N 1
ATOM 672 C CA . GLU A 1 86 ? -15.754 -9.768 8.351 1.00 51.03 86 GLU A CA 1
ATOM 673 C C . GLU A 1 86 ? -15.902 -8.702 9.444 1.00 51.03 86 GLU A C 1
ATOM 675 O O . GLU A 1 86 ? -15.543 -8.926 10.607 1.00 51.03 86 GLU A O 1
ATOM 680 N N . ARG A 1 87 ? -16.360 -7.504 9.057 1.00 49.12 87 ARG A N 1
ATOM 681 C CA . ARG A 1 87 ? -16.590 -6.402 9.996 1.00 49.12 87 ARG A CA 1
ATOM 682 C C . ARG A 1 87 ? -17.570 -6.877 11.069 1.00 49.12 87 ARG A C 1
ATOM 684 O O . ARG A 1 87 ? -18.710 -7.187 10.743 1.00 49.12 87 ARG A O 1
ATOM 691 N N . ARG A 1 88 ? -17.174 -6.853 12.348 1.00 44.91 88 ARG A N 1
ATOM 692 C CA . ARG A 1 88 ? -18.171 -6.804 13.426 1.00 44.91 88 ARG A CA 1
ATOM 693 C C . ARG A 1 88 ? -18.821 -5.432 13.376 1.00 44.91 88 ARG A C 1
ATOM 695 O O . ARG A 1 88 ? -18.243 -4.449 13.824 1.00 44.91 88 ARG A O 1
ATOM 702 N N . THR A 1 89 ? -20.020 -5.369 12.821 1.00 48.84 89 THR A N 1
ATOM 703 C CA . THR A 1 89 ? -20.948 -4.236 12.923 1.00 48.84 89 THR A CA 1
ATOM 704 C C . THR A 1 89 ? -21.599 -4.171 14.310 1.00 48.84 89 THR A C 1
ATOM 706 O O . THR A 1 89 ? -22.788 -3.908 14.427 1.00 48.84 89 THR A O 1
ATOM 709 N N . GLU A 1 90 ? -20.836 -4.442 15.367 1.00 49.56 90 GLU A N 1
ATOM 710 C CA . GLU A 1 90 ? -21.316 -4.482 16.750 1.00 49.56 90 GLU A CA 1
ATOM 711 C C . GLU A 1 90 ? -20.290 -3.794 17.647 1.00 49.56 90 GLU A C 1
ATOM 713 O O . GLU A 1 90 ? -19.574 -4.433 18.406 1.00 49.56 90 GLU A O 1
ATOM 718 N N . ASP A 1 91 ? -20.164 -2.481 17.476 1.00 48.38 91 ASP A N 1
ATOM 719 C CA . ASP A 1 91 ? -19.705 -1.579 18.538 1.00 48.38 91 ASP A CA 1
ATOM 720 C C . ASP A 1 91 ? -20.086 -0.138 18.169 1.00 48.38 91 ASP A C 1
ATOM 722 O O . ASP A 1 91 ? -19.266 0.774 18.103 1.00 48.38 91 ASP A O 1
ATOM 726 N N . VAL A 1 92 ? -21.369 0.068 17.854 1.00 52.28 92 VAL A N 1
ATOM 727 C CA . VAL A 1 92 ? -21.961 1.407 17.915 1.00 52.28 92 VAL A CA 1
ATOM 728 C C . VAL A 1 92 ? -22.497 1.550 19.338 1.00 52.28 92 VAL A C 1
ATOM 730 O O . VAL A 1 92 ? -23.487 0.888 19.660 1.00 52.28 92 VAL A O 1
ATOM 733 N N . PRO A 1 93 ? -21.886 2.366 20.216 1.00 46.50 93 PRO A N 1
ATOM 734 C CA . PRO A 1 93 ? -22.484 2.662 21.503 1.00 46.50 93 PRO A CA 1
ATOM 735 C C . PRO A 1 93 ? -23.808 3.378 21.240 1.00 46.50 93 PRO A C 1
ATOM 737 O O . PRO A 1 93 ? -23.837 4.506 20.745 1.00 46.50 93 PRO A O 1
ATOM 740 N N . SER A 1 94 ? -24.917 2.701 21.533 1.00 50.06 94 SER A N 1
ATOM 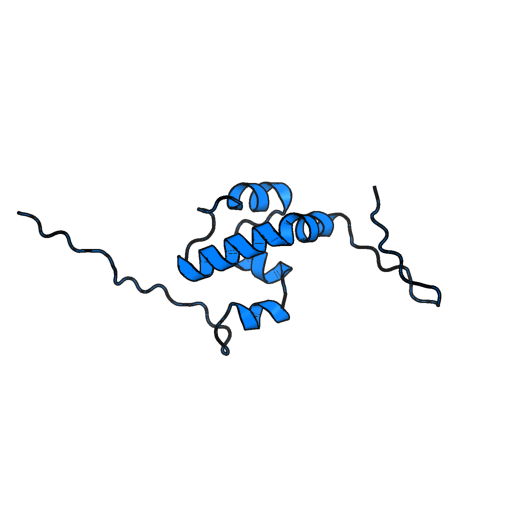741 C CA . SER A 1 94 ? -26.236 3.321 21.569 1.00 50.06 94 SER A CA 1
ATOM 742 C C . SER A 1 94 ? -26.256 4.290 22.746 1.00 50.06 94 SER A C 1
ATOM 744 O O . SER A 1 94 ? -26.586 3.908 23.868 1.00 50.06 94 SER A O 1
ATOM 746 N N . TYR A 1 95 ? -25.873 5.544 22.514 1.00 46.97 95 TYR A N 1
ATOM 747 C CA . TYR A 1 95 ? -26.155 6.611 23.464 1.00 46.97 95 TYR A CA 1
ATOM 748 C C . TYR A 1 95 ? -27.673 6.787 23.516 1.00 46.97 95 TYR A C 1
ATOM 750 O O . TYR A 1 95 ? -28.290 7.277 22.570 1.00 46.97 95 TYR A O 1
ATOM 758 N N . GLY A 1 96 ? -28.271 6.306 24.608 1.00 45.22 96 GLY A N 1
ATOM 759 C CA . GLY A 1 96 ? -29.685 6.487 24.905 1.00 45.22 96 GLY A CA 1
ATOM 760 C C . GLY A 1 96 ? -30.054 7.965 24.831 1.00 45.22 96 GLY A C 1
ATOM 761 O O . GLY A 1 96 ? -29.354 8.823 25.368 1.00 45.22 96 GLY A O 1
ATOM 762 N N . THR A 1 97 ? -31.128 8.255 24.108 1.00 50.47 97 THR A N 1
ATOM 763 C CA . THR A 1 97 ? -31.742 9.583 24.079 1.00 50.47 97 THR A CA 1
ATOM 764 C C . THR A 1 97 ? -32.504 9.789 25.392 1.00 50.47 97 THR A C 1
ATOM 766 O O . THR A 1 97 ? -33.115 8.841 25.884 1.00 50.47 97 THR A O 1
ATOM 769 N N . PHE A 1 98 ? -32.376 10.992 25.959 1.00 55.19 98 PHE A N 1
ATOM 770 C CA . PHE A 1 98 ? -32.974 11.443 27.223 1.00 55.19 98 PHE A CA 1
ATOM 771 C C . PHE A 1 98 ? -34.487 11.223 27.316 1.00 55.19 98 PHE A C 1
ATOM 773 O O . PHE A 1 98 ? -35.168 11.384 26.277 1.00 55.19 98 PHE A O 1
#

Foldseek 3Di:
DFDQPDDDDDPDPRDGDDPLCVLCVVCVVVLVVQLVVCLVVVDGQPDPCQVVCCPRNVDNDNVSSDVSVDDVVCPVSAPVVSDRPDDPPPDDPPPDDD

Organism: Oryza glaberrima (NCBI:txid4538)

Sequence (98 aa):
MDTVLATGAGRRGAASVAAEHLPYIEHWDAMWDELKRWRRTGEWGGGPFAGELRERAKIGSAKEALAVIGWTFRHILLRRDGSMPERRTEDVPSYGTF

pLDDT: mean 73.97, std 19.72, range [33.31, 96.38]

Secondary structure (DSSP, 8-state):
--------SSSS---PPPGGGHHHHHTHHHHHHHHHHHHHHS-SS-STTHHHHHHHS---SHHHHHHHHHHHHHHHHS-TT-----------------

Radius of gyration: 18.75 Å; chains: 1; bounding box: 63×31×43 Å

InterPro domains:
  IPR036041 Ribosome-inactivating protein superfamily [SSF56371] (9-76)